Protein AF-A0A8T3RBH6-F1 (afdb_monomer_lite)

pLDDT: mean 90.86, std 7.15, range [53.31, 97.44]

Foldseek 3Di:
DPDDDDDPDPDDDPPDDDDDADVVDWPVNVCVVVVQDWAKKFFQFDDLLSVLQQQLVLVSDPVSGGDSGSAIFTADSQQKTWFQDLDDPDPVCCVQQLSIDIDGCVVVRDCNGTVDIDGDDDDPCSVVVNVVVSCVRVCVVVPNLVVLSVLSVCSSVVPDPRDRVVVVVRDRSRGD

Sequence (176 aa):
MIPNRESDATRSNEALKSVAPQDGEGNLAWWQRQGGPAGVLLLGGTSVVDFRLRVAQSGLRNDLTPSYWSSCGLLGTDGRLLTVPLQPADISDVPRTNAVRTLSLAELDDPVRWPNIAILHFTTDDDSVIREAGRLADRRTVIDLPELLLAWLAYAWAAADADNPLLHSKGIPSAA

Structure (mmCIF, N/CA/C/O backbone):
data_AF-A0A8T3RBH6-F1
#
_entry.id   AF-A0A8T3RBH6-F1
#
loop_
_atom_site.group_PDB
_atom_site.id
_atom_site.type_symbol
_atom_site.label_atom_id
_atom_site.label_alt_id
_atom_site.label_comp_id
_atom_site.label_asym_id
_atom_site.label_entity_id
_atom_site.label_seq_id
_atom_site.pdbx_PDB_ins_code
_atom_site.Cartn_x
_atom_site.Cartn_y
_atom_site.Cartn_z
_atom_site.occupancy
_atom_site.B_iso_or_equiv
_atom_site.auth_seq_id
_atom_site.auth_comp_id
_atom_site.auth_asym_id
_atom_site.auth_atom_id
_atom_site.pdbx_PDB_model_num
ATOM 1 N N . MET A 1 1 ? 7.037 18.588 -10.809 1.00 53.31 1 MET A N 1
ATOM 2 C CA . MET A 1 1 ? 7.302 18.866 -9.381 1.00 53.31 1 MET A CA 1
ATOM 3 C C . MET A 1 1 ? 5.984 18.704 -8.648 1.00 53.31 1 MET A C 1
ATOM 5 O O . MET A 1 1 ? 5.049 19.431 -8.963 1.00 53.31 1 MET A O 1
ATOM 9 N N . ILE A 1 2 ? 5.875 17.705 -7.772 1.00 59.62 2 ILE A N 1
ATOM 10 C CA . ILE A 1 2 ? 4.669 17.490 -6.962 1.00 59.62 2 ILE A CA 1
ATOM 11 C C . ILE A 1 2 ? 4.612 18.633 -5.931 1.00 59.62 2 ILE A C 1
ATOM 13 O O . ILE A 1 2 ? 5.590 18.810 -5.205 1.00 59.62 2 ILE A O 1
ATOM 17 N N . PRO A 1 3 ? 3.546 19.454 -5.887 1.00 65.50 3 PRO A N 1
ATOM 18 C CA . PRO A 1 3 ? 3.455 20.547 -4.927 1.00 65.50 3 PRO A CA 1
ATOM 19 C C . PRO A 1 3 ? 3.344 19.981 -3.508 1.00 65.50 3 PRO A C 1
ATOM 21 O O . PRO A 1 3 ? 2.405 19.242 -3.213 1.00 65.50 3 PRO A O 1
ATOM 24 N N . ASN A 1 4 ? 4.286 20.336 -2.631 1.00 63.56 4 ASN A N 1
ATOM 25 C CA . ASN A 1 4 ? 4.209 19.969 -1.222 1.00 63.56 4 ASN A CA 1
ATOM 26 C C . ASN A 1 4 ? 3.200 20.896 -0.525 1.00 63.56 4 ASN A C 1
ATOM 28 O O . ASN A 1 4 ? 3.350 22.119 -0.557 1.00 63.56 4 ASN A O 1
ATOM 32 N N . ARG A 1 5 ? 2.134 20.322 0.038 1.00 69.00 5 ARG A N 1
ATOM 33 C CA . ARG A 1 5 ? 1.101 21.048 0.786 1.00 69.00 5 ARG A CA 1
ATOM 34 C C . ARG A 1 5 ? 1.170 20.596 2.232 1.00 69.00 5 ARG A C 1
ATOM 36 O O . ARG A 1 5 ? 0.942 19.423 2.516 1.00 69.00 5 ARG A O 1
ATOM 43 N N . GLU A 1 6 ? 1.463 21.527 3.126 1.00 69.12 6 GLU A N 1
ATOM 44 C CA . GLU A 1 6 ? 1.421 21.271 4.560 1.00 69.12 6 GLU A CA 1
ATOM 45 C C . GLU A 1 6 ? 0.058 21.658 5.126 1.00 69.12 6 GLU A C 1
ATOM 47 O O . GLU A 1 6 ? -0.645 22.518 4.595 1.00 69.12 6 GLU A O 1
ATOM 52 N N . SER A 1 7 ? -0.336 20.960 6.185 1.00 74.38 7 SER A N 1
ATOM 53 C CA . SER A 1 7 ? -1.527 21.307 6.942 1.00 74.38 7 SER A CA 1
ATOM 54 C C . SER A 1 7 ? -1.161 22.372 7.968 1.00 74.38 7 SER A C 1
ATOM 56 O O . SER A 1 7 ? -0.282 22.137 8.792 1.00 74.38 7 SER A O 1
ATOM 58 N N . ASP A 1 8 ? -1.894 23.484 7.991 1.00 81.56 8 ASP A N 1
ATOM 59 C CA . ASP A 1 8 ? -1.784 24.504 9.047 1.00 81.56 8 ASP A CA 1
ATOM 60 C C . ASP A 1 8 ? -2.435 24.051 10.375 1.00 81.56 8 ASP A C 1
ATOM 62 O O . ASP A 1 8 ? -2.602 24.834 11.314 1.00 81.56 8 ASP A O 1
ATOM 66 N N . ALA A 1 9 ? -2.868 22.787 10.466 1.00 81.81 9 ALA A N 1
ATOM 67 C CA . ALA A 1 9 ? -3.510 22.250 11.654 1.00 81.81 9 ALA A CA 1
ATOM 68 C C . ALA A 1 9 ? -2.518 22.153 12.822 1.00 81.81 9 ALA A C 1
ATOM 70 O O . ALA A 1 9 ? -1.560 21.387 12.802 1.00 81.81 9 ALA A O 1
ATOM 71 N N . THR A 1 10 ? -2.812 22.884 13.894 1.00 82.56 10 THR A N 1
ATOM 72 C CA . THR A 1 10 ? -2.022 22.904 15.136 1.00 82.56 10 THR A CA 1
ATOM 73 C C . THR A 1 10 ? -2.535 21.935 16.204 1.00 82.56 10 THR A C 1
ATOM 75 O O . THR A 1 10 ? -1.967 21.849 17.291 1.00 82.56 10 THR A O 1
ATOM 78 N N . ARG A 1 11 ? -3.625 21.211 15.923 1.00 84.38 11 ARG A N 1
ATOM 79 C CA . ARG A 1 11 ? -4.266 20.254 16.838 1.00 84.38 11 ARG A CA 1
ATOM 80 C C . ARG A 1 11 ? -4.453 18.906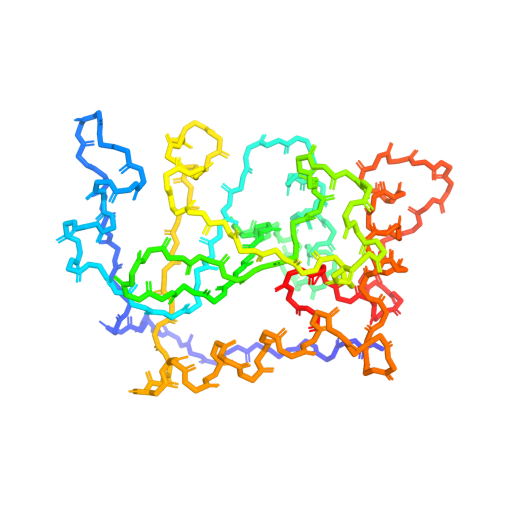 16.155 1.00 84.38 11 ARG A C 1
ATOM 82 O O . ARG A 1 11 ? -4.606 18.843 14.936 1.00 84.38 11 ARG A O 1
ATOM 89 N N . SER A 1 12 ? -4.468 17.839 16.950 1.00 83.50 12 SER A N 1
ATOM 90 C CA . SER A 1 12 ? -4.772 16.496 16.463 1.00 83.50 12 SER A CA 1
ATOM 91 C C . SER A 1 12 ? -6.209 16.409 15.945 1.00 83.50 12 SER A C 1
ATOM 93 O O . SER A 1 12 ? -7.112 17.091 16.430 1.00 83.50 12 SER A O 1
ATOM 95 N N . ASN A 1 13 ? -6.423 15.547 14.952 1.00 86.62 13 ASN A N 1
ATOM 96 C CA . ASN A 1 13 ? -7.759 15.236 14.466 1.00 86.62 13 ASN A CA 1
ATOM 97 C C . ASN A 1 13 ? -8.444 14.277 15.453 1.00 86.62 13 ASN A C 1
ATOM 99 O O . ASN A 1 13 ? -7.999 13.142 15.599 1.00 86.62 13 ASN A O 1
ATOM 103 N N . GLU A 1 14 ? -9.526 14.713 16.100 1.00 89.38 14 GLU A N 1
ATOM 104 C CA . GLU A 1 14 ? -10.295 13.898 17.058 1.00 89.38 14 GLU A CA 1
ATOM 105 C C . GLU A 1 14 ? -10.929 12.648 16.420 1.00 89.38 14 GLU A C 1
ATOM 107 O O . GLU A 1 14 ? -11.230 11.679 17.116 1.00 89.38 14 GLU A O 1
ATOM 112 N N . ALA A 1 15 ? -11.097 12.633 15.093 1.00 88.25 15 ALA A N 1
ATOM 113 C CA . ALA A 1 15 ? -11.560 11.456 14.364 1.00 88.25 15 ALA A CA 1
ATOM 114 C C . ALA A 1 15 ? -10.478 10.365 14.234 1.00 88.25 15 ALA A C 1
ATOM 116 O O . ALA A 1 15 ? -10.812 9.210 13.964 1.00 88.25 15 ALA A O 1
ATOM 117 N N . LEU A 1 16 ? -9.195 10.702 14.428 1.00 90.00 16 LEU A N 1
ATOM 118 C CA . LEU A 1 16 ? -8.104 9.734 14.380 1.00 90.00 16 LEU A CA 1
ATOM 119 C C . LEU A 1 16 ? -8.048 8.949 15.694 1.00 90.00 16 LEU A C 1
ATOM 121 O O . LEU A 1 16 ? -7.791 9.504 16.761 1.00 90.00 16 LEU A O 1
ATOM 125 N N . LYS A 1 17 ? -8.242 7.635 15.603 1.00 92.38 17 LYS A N 1
ATOM 126 C CA . LYS A 1 17 ? -8.195 6.724 16.749 1.00 92.38 17 LYS A CA 1
ATOM 127 C C . LYS A 1 17 ? -6.964 5.835 16.643 1.00 92.38 17 LYS A C 1
ATOM 129 O O . LYS A 1 17 ? -6.823 5.096 15.674 1.00 92.38 17 LYS A O 1
ATOM 134 N N . SER A 1 18 ? -6.092 5.900 17.646 1.00 92.44 18 SER A N 1
ATOM 135 C CA . SER A 1 18 ? -4.973 4.965 17.783 1.00 92.44 18 SER A CA 1
ATOM 136 C C . SER A 1 18 ? -5.420 3.764 18.607 1.00 92.44 18 SER A C 1
ATOM 138 O O . SER A 1 18 ? -5.935 3.931 19.714 1.00 92.44 18 SER A O 1
ATOM 140 N N . VAL A 1 19 ? -5.251 2.562 18.060 1.00 93.88 19 VAL A N 1
ATOM 141 C CA . VAL A 1 19 ? -5.666 1.311 18.700 1.00 93.88 19 VAL A CA 1
ATOM 142 C C . VAL A 1 19 ? -4.487 0.353 18.696 1.00 93.88 19 VAL A C 1
ATOM 144 O O . VAL A 1 19 ? -4.081 -0.127 17.640 1.00 93.88 19 VAL A O 1
ATOM 147 N N . ALA A 1 20 ? -3.953 0.067 19.882 1.00 92.94 20 ALA A N 1
ATOM 148 C CA . ALA A 1 20 ? -2.885 -0.911 20.035 1.00 92.94 20 ALA A CA 1
ATOM 149 C C . ALA A 1 20 ? -3.382 -2.339 19.715 1.00 92.94 20 ALA A C 1
ATOM 151 O O . ALA A 1 20 ? -4.564 -2.646 19.954 1.00 92.94 20 ALA A O 1
ATOM 152 N N . PRO A 1 21 ? -2.502 -3.209 19.188 1.00 92.25 21 PRO A N 1
ATOM 153 C CA . PRO A 1 21 ? -2.793 -4.630 19.078 1.00 92.25 21 PRO A CA 1
ATOM 154 C C . PRO A 1 21 ? -2.876 -5.277 20.467 1.00 92.25 21 PR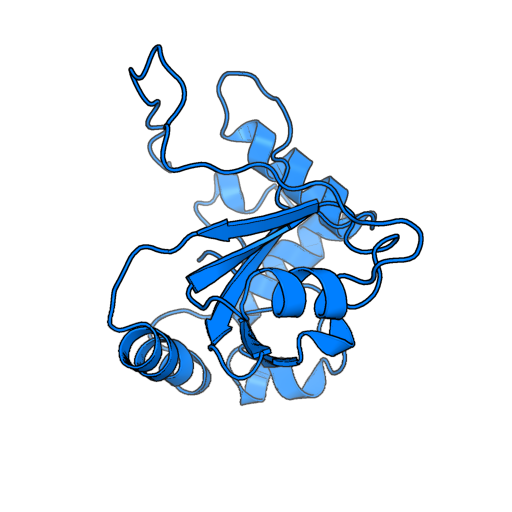O A C 1
ATOM 156 O O . PRO A 1 21 ? -2.267 -4.799 21.427 1.00 92.25 21 PRO A O 1
ATOM 159 N N . GLN A 1 22 ? -3.640 -6.360 20.574 1.00 94.75 22 GLN A N 1
ATOM 160 C CA . GLN A 1 22 ? -3.607 -7.260 21.729 1.00 94.75 22 GLN A CA 1
ATOM 161 C C . GLN A 1 22 ? -2.420 -8.232 21.624 1.00 94.75 22 GLN A C 1
ATOM 163 O O . GLN A 1 22 ? -1.834 -8.410 20.554 1.00 94.75 22 GLN A O 1
ATOM 168 N N . ASP A 1 23 ? -2.067 -8.882 22.733 1.00 93.25 23 ASP A N 1
ATOM 169 C CA . ASP A 1 23 ? -0.969 -9.851 22.759 1.00 93.25 23 ASP A CA 1
ATOM 170 C C . ASP A 1 23 ? -1.233 -11.012 21.788 1.00 93.25 23 ASP A C 1
ATOM 172 O O . ASP A 1 23 ? -2.231 -11.725 21.898 1.00 93.25 23 ASP A O 1
ATOM 176 N N . GLY A 1 24 ? -0.324 -11.198 20.826 1.00 92.31 24 GLY A N 1
ATOM 177 C CA . GLY A 1 24 ? -0.442 -12.227 19.788 1.00 92.31 24 GLY A CA 1
ATOM 178 C C . GLY A 1 24 ? -1.506 -11.944 18.721 1.00 92.31 24 GLY A C 1
ATOM 179 O O . GLY A 1 24 ? -1.817 -12.835 17.934 1.00 92.31 24 GLY A O 1
ATOM 180 N N . GLU A 1 25 ? -2.072 -10.736 18.682 1.00 95.44 25 GLU A N 1
ATOM 181 C CA . GLU A 1 25 ? -3.082 -10.357 17.695 1.00 95.44 25 GLU A CA 1
ATOM 182 C C . GLU A 1 25 ? -2.458 -10.153 16.308 1.00 95.44 25 GLU A C 1
ATOM 184 O O . GLU A 1 25 ? -1.554 -9.336 16.124 1.00 95.44 25 GLU A O 1
ATOM 189 N N . GLY A 1 26 ? -2.966 -10.897 15.325 1.00 96.00 26 GLY A N 1
ATOM 190 C CA . GLY A 1 26 ? -2.666 -10.693 13.910 1.00 96.00 26 GLY A CA 1
ATOM 191 C C . GLY A 1 26 ? -3.383 -9.470 13.323 1.00 96.00 26 GLY A C 1
ATOM 192 O O . GLY A 1 26 ? -4.370 -8.979 13.878 1.00 96.00 26 GLY A O 1
ATOM 193 N N . ASN A 1 27 ? -2.935 -8.998 12.160 1.00 95.88 27 ASN A N 1
ATOM 194 C CA . ASN A 1 27 ? -3.547 -7.866 11.458 1.00 95.88 27 ASN A CA 1
ATOM 195 C C . ASN A 1 27 ? -5.002 -8.145 11.049 1.00 95.88 27 ASN A C 1
ATOM 197 O O . ASN A 1 27 ? -5.843 -7.243 11.109 1.00 95.88 27 ASN A O 1
ATOM 201 N N . LEU A 1 28 ? -5.323 -9.388 10.672 1.00 96.31 28 LEU A N 1
ATOM 202 C CA . LEU A 1 28 ? -6.691 -9.778 10.325 1.00 96.31 28 LEU A CA 1
ATOM 203 C C . LEU A 1 28 ? -7.609 -9.728 11.554 1.00 96.31 28 LEU A C 1
ATOM 205 O O . LEU A 1 28 ? -8.699 -9.158 11.489 1.00 96.31 28 LEU A O 1
ATOM 209 N N . ALA A 1 29 ? -7.155 -10.288 12.678 1.00 96.31 29 ALA A N 1
ATOM 210 C CA . ALA A 1 29 ? -7.903 -10.285 13.934 1.00 96.3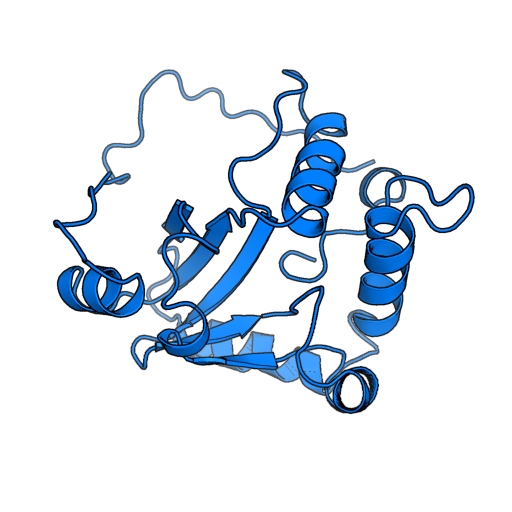1 29 ALA A CA 1
ATOM 211 C C . ALA A 1 29 ? -8.111 -8.856 14.461 1.00 96.31 29 ALA A C 1
ATOM 213 O O . ALA A 1 29 ? -9.228 -8.491 14.839 1.00 96.31 29 ALA A O 1
ATOM 214 N N . TRP A 1 30 ? -7.071 -8.018 14.387 1.00 95.88 30 TRP A N 1
ATOM 215 C CA . TRP A 1 30 ? -7.150 -6.602 14.740 1.00 95.88 30 TRP A CA 1
ATOM 216 C C . TRP A 1 30 ? -8.220 -5.867 13.925 1.00 95.88 30 TRP A C 1
ATOM 218 O O . TRP A 1 30 ? -9.050 -5.154 14.499 1.00 95.88 30 TRP A O 1
ATOM 228 N N . TRP A 1 31 ? -8.251 -6.078 12.604 1.00 95.62 31 TRP A N 1
ATOM 229 C CA . TRP A 1 31 ? -9.231 -5.463 11.704 1.00 95.62 31 TRP A CA 1
ATOM 230 C C . TRP A 1 31 ? -10.662 -5.931 11.999 1.00 95.62 31 TRP A C 1
ATOM 232 O O . TRP A 1 31 ? -11.571 -5.104 12.114 1.00 95.62 31 TRP A O 1
ATOM 242 N N . GLN A 1 32 ? -10.862 -7.237 12.201 1.00 95.88 32 GLN A N 1
ATOM 243 C CA . GLN A 1 32 ? -12.164 -7.800 12.576 1.00 95.88 32 GLN A CA 1
ATOM 244 C C . GLN A 1 32 ? -12.671 -7.211 13.896 1.00 95.88 32 GLN A C 1
ATOM 246 O O . GLN A 1 32 ? -13.845 -6.853 14.004 1.00 95.88 32 GLN A O 1
ATOM 251 N N . ARG A 1 33 ? -11.786 -7.027 14.884 1.00 95.69 33 ARG A N 1
ATOM 252 C CA . ARG A 1 33 ? -12.123 -6.394 16.167 1.00 95.69 33 ARG A CA 1
ATOM 253 C C . ARG A 1 33 ? -12.544 -4.931 16.017 1.00 95.69 33 ARG A C 1
ATOM 255 O O . ARG A 1 33 ? -13.366 -4.464 16.802 1.00 95.69 33 ARG A O 1
ATOM 262 N N . GLN A 1 34 ? -12.042 -4.222 15.003 1.00 94.12 34 GLN A N 1
ATOM 263 C CA . GLN A 1 34 ? -12.506 -2.867 14.677 1.00 94.12 34 GLN A CA 1
ATOM 264 C C . GLN A 1 34 ? -13.856 -2.853 13.932 1.00 94.12 34 GLN A C 1
ATOM 266 O O . GLN A 1 34 ? -14.312 -1.787 13.522 1.00 94.12 34 GLN A O 1
ATOM 271 N N . GLY A 1 35 ? -14.503 -4.009 13.754 1.00 94.25 35 GLY A N 1
ATOM 272 C CA . GLY A 1 35 ? -15.772 -4.141 13.037 1.00 94.25 35 GLY A CA 1
ATOM 273 C C . GLY A 1 35 ? -15.616 -4.312 11.527 1.00 94.25 35 GLY A C 1
ATOM 274 O O . GLY A 1 35 ? -16.587 -4.123 10.803 1.00 94.25 35 GLY A O 1
ATOM 275 N N . GLY A 1 36 ? -14.414 -4.646 11.052 1.00 93.94 36 GLY A N 1
ATOM 276 C CA . GLY A 1 36 ? -14.138 -4.871 9.637 1.00 93.94 36 GLY A CA 1
ATOM 277 C C . GLY A 1 36 ? -14.340 -3.642 8.736 1.00 93.94 36 GLY A C 1
ATOM 278 O O . GLY A 1 36 ? -15.047 -3.745 7.732 1.00 93.94 36 GLY A O 1
ATOM 279 N N . PRO A 1 37 ? -13.782 -2.462 9.077 1.00 93.44 37 PRO A N 1
ATOM 280 C CA . PRO A 1 37 ? -14.034 -1.241 8.317 1.00 93.44 37 PRO A CA 1
ATOM 281 C C . PRO A 1 37 ? -13.447 -1.303 6.900 1.00 93.44 37 PRO A C 1
ATOM 283 O O . PRO A 1 37 ? -12.348 -1.827 6.695 1.00 93.44 37 PRO A O 1
ATOM 286 N N . ALA A 1 38 ? -14.165 -0.701 5.950 1.00 95.19 38 ALA A N 1
ATOM 287 C CA . ALA A 1 38 ? -13.674 -0.396 4.611 1.00 95.19 38 ALA A CA 1
ATOM 288 C C . ALA A 1 38 ? -12.938 0.957 4.571 1.00 95.19 38 ALA A C 1
ATOM 290 O O . ALA A 1 38 ? -13.007 1.753 5.514 1.00 95.19 38 ALA A O 1
ATOM 291 N N . GLY A 1 39 ? -12.210 1.201 3.482 1.00 95.75 39 GLY A N 1
ATOM 292 C CA . GLY A 1 39 ? -11.563 2.484 3.202 1.00 95.75 39 GLY A CA 1
ATOM 293 C C . GLY A 1 39 ? -10.178 2.335 2.578 1.00 95.75 39 GLY A C 1
ATOM 294 O O . GLY A 1 39 ? -9.843 1.308 1.990 1.00 95.75 39 GLY A O 1
ATOM 295 N N . VAL A 1 40 ? -9.338 3.364 2.712 1.00 96.62 40 VAL A N 1
ATOM 296 C CA . VAL A 1 40 ? -7.931 3.289 2.291 1.00 96.62 40 VAL A CA 1
ATOM 297 C C . VAL A 1 40 ? -7.118 2.623 3.390 1.00 96.62 40 VAL A C 1
ATOM 299 O O . VAL A 1 40 ? -6.903 3.208 4.452 1.00 96.62 40 VAL A O 1
ATOM 302 N N . LEU A 1 41 ? -6.631 1.419 3.121 1.00 97.06 41 LEU A N 1
ATOM 303 C CA . LEU A 1 41 ? -5.661 0.744 3.969 1.00 97.06 41 LEU A CA 1
ATOM 304 C C . LEU A 1 41 ? -4.268 1.319 3.703 1.00 97.06 41 LEU A C 1
ATOM 306 O O . LEU A 1 41 ? -3.842 1.398 2.553 1.00 97.06 41 LEU A O 1
ATOM 310 N N . LEU A 1 42 ? -3.547 1.675 4.760 1.00 97.44 42 LEU A N 1
ATOM 311 C CA . LEU A 1 42 ? -2.141 2.069 4.744 1.00 97.44 42 LEU A CA 1
ATOM 312 C C . LEU A 1 42 ? -1.319 1.015 5.484 1.00 97.44 42 LEU A C 1
ATOM 314 O O . LEU A 1 42 ? -1.693 0.583 6.575 1.00 97.44 42 LEU A O 1
ATOM 318 N N . LEU A 1 43 ? -0.186 0.632 4.902 1.00 97.00 43 LEU A N 1
ATOM 319 C CA . LEU A 1 43 ? 0.707 -0.394 5.431 1.00 97.00 43 LEU A CA 1
ATOM 320 C C . LEU A 1 43 ? 2.135 0.144 5.519 1.00 97.00 43 LEU A C 1
ATOM 322 O O . LEU A 1 43 ? 2.655 0.732 4.567 1.00 97.00 43 LEU A O 1
ATOM 326 N N . GLY A 1 44 ? 2.785 -0.079 6.658 1.00 97.00 44 GLY A N 1
ATOM 327 C CA . GLY A 1 44 ? 4.207 0.189 6.859 1.00 97.00 44 GLY A CA 1
ATOM 328 C C . GLY A 1 44 ? 4.984 -1.109 7.017 1.00 97.00 44 GLY A C 1
ATOM 329 O O . GLY A 1 44 ? 4.974 -1.699 8.093 1.00 97.00 44 GLY A O 1
ATOM 330 N N . GLY A 1 45 ? 5.657 -1.552 5.954 1.00 95.81 45 GLY A N 1
ATOM 331 C CA . GLY A 1 45 ? 6.362 -2.837 5.947 1.00 95.81 45 GLY A CA 1
ATOM 332 C C . GLY A 1 45 ? 7.798 -2.796 6.477 1.00 95.81 45 GLY A C 1
ATOM 333 O O . GLY A 1 45 ? 8.452 -1.754 6.493 1.00 95.81 45 GLY A O 1
ATOM 334 N N . THR A 1 46 ? 8.342 -3.939 6.878 1.00 96.12 46 THR A N 1
ATOM 335 C CA . THR A 1 46 ? 9.709 -4.041 7.434 1.00 96.12 46 THR A CA 1
ATOM 336 C C . THR A 1 46 ? 10.794 -4.470 6.444 1.00 96.12 46 THR A C 1
ATOM 338 O O . THR A 1 46 ? 11.966 -4.503 6.814 1.00 96.12 46 THR A O 1
ATOM 341 N N . SER A 1 47 ? 10.465 -4.774 5.183 1.00 94.31 47 SER A N 1
ATOM 342 C CA . SER A 1 47 ? 11.477 -5.180 4.201 1.00 94.31 47 SER A CA 1
ATOM 343 C C . SER A 1 47 ? 12.381 -4.021 3.785 1.00 94.31 47 SER A C 1
ATOM 345 O O . SER A 1 47 ? 12.054 -2.841 3.928 1.00 94.31 47 SER A O 1
ATOM 347 N N . VAL A 1 48 ? 13.515 -4.372 3.178 1.00 93.12 48 VAL A N 1
ATOM 348 C CA . VAL A 1 48 ? 14.435 -3.405 2.561 1.00 93.12 48 VAL A CA 1
ATOM 349 C C . VAL A 1 48 ? 13.730 -2.564 1.493 1.00 93.12 48 VAL A C 1
ATOM 351 O O . VAL A 1 48 ? 13.989 -1.367 1.389 1.00 93.12 48 VAL A O 1
ATOM 354 N N . VAL A 1 49 ? 12.820 -3.167 0.722 1.00 94.00 49 VAL A N 1
ATOM 355 C CA . VAL A 1 49 ? 12.049 -2.470 -0.315 1.00 94.00 49 VAL A CA 1
ATOM 356 C C . VAL A 1 49 ? 11.114 -1.435 0.314 1.00 94.00 49 VAL A C 1
ATOM 358 O O . VAL A 1 49 ? 11.113 -0.281 -0.110 1.00 94.00 49 VAL A O 1
ATOM 361 N N . ASP A 1 50 ? 10.391 -1.806 1.374 1.00 95.12 50 ASP A N 1
ATOM 362 C CA . ASP A 1 50 ? 9.517 -0.882 2.104 1.00 95.12 50 ASP A CA 1
ATOM 363 C C . ASP A 1 50 ? 10.292 0.268 2.750 1.00 95.12 50 ASP A C 1
ATOM 365 O O . ASP A 1 50 ? 9.852 1.417 2.727 1.00 95.12 50 ASP A O 1
ATOM 369 N N . PHE A 1 51 ? 11.467 -0.027 3.307 1.00 93.56 51 PHE A N 1
ATOM 370 C CA . PHE A 1 51 ? 12.349 0.991 3.858 1.00 93.56 51 PHE A CA 1
ATOM 371 C C . PHE A 1 51 ? 12.819 1.977 2.778 1.00 93.56 51 PHE A C 1
ATOM 373 O O . PHE A 1 51 ? 12.693 3.187 2.963 1.00 93.56 51 PHE A O 1
ATOM 380 N N . ARG A 1 52 ? 13.298 1.481 1.627 1.00 93.88 52 ARG A N 1
ATOM 381 C CA . ARG A 1 52 ? 13.754 2.321 0.503 1.00 93.88 52 ARG A CA 1
ATOM 382 C C . ARG A 1 52 ? 12.635 3.198 -0.056 1.00 93.88 52 ARG A C 1
ATOM 384 O O . ARG A 1 52 ? 12.878 4.367 -0.332 1.00 93.88 52 ARG A O 1
ATOM 391 N N . LEU A 1 53 ? 11.409 2.682 -0.149 1.00 94.69 53 LEU A N 1
ATOM 392 C CA . LEU A 1 53 ? 10.220 3.472 -0.497 1.00 94.69 53 LEU A CA 1
ATOM 393 C C . LEU A 1 53 ? 10.015 4.660 0.454 1.00 94.69 53 LEU A C 1
ATOM 395 O O . LEU A 1 53 ? 9.798 5.783 0.004 1.00 94.69 53 LEU A O 1
ATOM 399 N N . ARG A 1 54 ? 10.123 4.441 1.769 1.00 94.38 54 ARG A N 1
ATOM 400 C CA . ARG A 1 54 ? 9.917 5.511 2.761 1.00 94.38 54 ARG A CA 1
ATOM 401 C C . ARG A 1 54 ? 11.051 6.528 2.779 1.00 94.38 54 ARG A C 1
ATOM 403 O O . ARG A 1 54 ? 10.792 7.708 3.000 1.00 94.38 54 ARG A O 1
ATOM 410 N N . VAL A 1 55 ? 12.279 6.100 2.481 1.00 92.75 55 VAL A N 1
ATOM 411 C CA . VAL A 1 55 ? 13.410 7.007 2.226 1.00 92.75 55 VAL A CA 1
ATOM 412 C C . VAL A 1 55 ? 13.169 7.831 0.959 1.00 92.75 55 VAL A C 1
ATOM 414 O O . VAL A 1 55 ? 13.347 9.042 0.978 1.00 92.75 55 VAL A O 1
ATOM 417 N N . ALA A 1 56 ? 12.688 7.220 -0.126 1.00 93.19 56 ALA A N 1
ATOM 418 C CA . ALA A 1 56 ? 12.354 7.947 -1.351 1.00 93.19 56 ALA A CA 1
ATOM 419 C C . ALA A 1 56 ? 11.308 9.044 -1.106 1.00 93.19 56 ALA A C 1
ATOM 421 O O . ALA A 1 56 ? 11.452 10.165 -1.598 1.00 93.19 56 ALA A O 1
ATOM 422 N N . GLN A 1 57 ? 10.273 8.733 -0.321 1.00 92.38 57 GLN A N 1
ATOM 423 C CA . GLN A 1 57 ? 9.236 9.688 0.075 1.00 92.38 57 GLN A CA 1
ATOM 424 C C . GLN A 1 57 ? 9.781 10.838 0.930 1.00 92.38 57 GLN A C 1
ATOM 426 O O . GLN A 1 57 ? 9.251 11.945 0.847 1.00 92.38 57 GLN A O 1
ATOM 431 N N . SER A 1 58 ? 10.828 10.612 1.730 1.00 91.81 58 SER A N 1
ATOM 432 C CA . SER A 1 58 ? 11.391 11.653 2.597 1.00 91.81 58 SER A CA 1
ATOM 433 C C . SER A 1 58 ? 11.993 12.812 1.804 1.00 91.81 58 SER A C 1
ATOM 435 O O . SER A 1 58 ? 11.913 13.955 2.242 1.00 91.81 58 SER A O 1
ATOM 437 N N . GLY A 1 59 ? 12.485 12.548 0.588 1.00 88.25 59 GLY A N 1
ATOM 438 C CA . GLY A 1 59 ? 12.978 13.579 -0.329 1.00 88.25 59 GLY A CA 1
ATOM 439 C C . GLY A 1 59 ? 11.907 14.562 -0.822 1.00 88.25 59 GLY A C 1
ATOM 440 O O . GLY A 1 59 ? 12.256 15.605 -1.367 1.00 88.25 59 GLY A O 1
ATOM 441 N N . LEU A 1 60 ? 10.617 14.257 -0.634 1.00 84.81 60 LEU A N 1
ATOM 442 C CA . LEU A 1 60 ? 9.510 15.177 -0.919 1.00 84.81 60 LEU A CA 1
ATOM 443 C C . LEU A 1 60 ? 9.015 15.937 0.320 1.00 84.81 60 LEU A C 1
ATOM 445 O O . LEU A 1 60 ? 8.141 16.793 0.191 1.00 84.81 60 LEU A O 1
ATOM 449 N N . ARG A 1 61 ? 9.525 15.617 1.513 1.00 84.62 61 ARG A N 1
ATOM 450 C CA . ARG A 1 61 ? 9.083 16.208 2.778 1.00 84.62 61 ARG A CA 1
ATOM 451 C C . ARG A 1 61 ? 10.072 17.267 3.247 1.00 84.62 61 ARG A C 1
ATOM 453 O O . ARG A 1 61 ? 11.279 17.092 3.129 1.00 84.62 61 ARG A O 1
ATOM 460 N N . ASN A 1 62 ? 9.563 18.336 3.853 1.00 82.31 62 ASN A N 1
ATOM 461 C CA . ASN A 1 62 ? 10.402 19.425 4.364 1.00 82.31 62 ASN A CA 1
ATOM 462 C C . ASN A 1 62 ? 11.210 19.017 5.606 1.00 82.31 62 ASN A C 1
ATOM 464 O O . ASN A 1 62 ? 12.283 19.560 5.853 1.00 82.31 62 ASN A O 1
ATOM 468 N N . ASP A 1 63 ? 10.711 18.047 6.373 1.00 86.12 63 ASP A N 1
ATOM 469 C CA . ASP A 1 63 ? 11.377 17.509 7.563 1.00 86.12 63 ASP A CA 1
ATOM 470 C C . ASP A 1 63 ? 12.378 16.383 7.246 1.00 86.12 63 ASP A C 1
ATOM 472 O O . ASP A 1 63 ? 13.064 15.907 8.149 1.00 86.12 63 ASP A O 1
ATOM 476 N N . LEU A 1 64 ? 12.450 15.948 5.979 1.00 83.75 64 LEU A N 1
ATOM 477 C CA . LEU A 1 64 ? 13.257 14.822 5.497 1.00 83.75 64 LEU A CA 1
ATOM 478 C C . LEU A 1 64 ? 13.028 13.506 6.260 1.00 83.75 64 LEU A C 1
ATOM 480 O O . LEU A 1 64 ? 13.831 12.573 6.140 1.00 83.75 64 LEU A O 1
ATOM 484 N N . THR A 1 65 ? 11.937 13.391 7.023 1.00 88.75 65 THR A N 1
ATOM 485 C CA . THR A 1 65 ? 11.636 12.167 7.764 1.00 88.75 65 THR A CA 1
ATOM 486 C C . THR A 1 65 ? 11.004 11.138 6.831 1.00 88.75 65 THR A C 1
ATOM 488 O O . THR A 1 65 ? 10.187 11.492 5.977 1.00 88.75 65 THR A O 1
ATOM 491 N N . PRO A 1 66 ? 11.367 9.849 6.930 1.00 89.44 66 PRO A N 1
ATOM 492 C CA . PRO A 1 66 ? 10.654 8.812 6.201 1.00 89.44 66 PRO A CA 1
ATOM 493 C C . PRO A 1 66 ? 9.173 8.788 6.589 1.00 89.44 66 PRO A C 1
ATOM 495 O O . PRO A 1 66 ? 8.821 8.989 7.751 1.00 89.44 66 PRO A O 1
ATOM 498 N N . SER A 1 67 ? 8.303 8.484 5.625 1.00 91.56 67 SER A N 1
ATOM 499 C CA . SER A 1 67 ? 6.904 8.146 5.919 1.00 91.56 67 SER A CA 1
ATOM 500 C C . SER A 1 67 ? 6.827 6.971 6.903 1.00 91.56 67 SER A C 1
ATOM 502 O O . SER A 1 67 ? 7.786 6.214 7.050 1.00 91.56 67 SER A O 1
ATOM 504 N N . TYR A 1 68 ? 5.662 6.760 7.516 1.00 92.50 68 TYR A N 1
ATOM 505 C CA . TYR A 1 68 ? 5.337 5.506 8.208 1.00 92.50 68 TYR A CA 1
ATOM 506 C C . TYR A 1 68 ? 4.764 4.440 7.261 1.00 92.50 68 TYR A C 1
ATOM 508 O O . TYR A 1 68 ? 4.749 3.259 7.604 1.00 92.50 68 TYR A O 1
ATOM 516 N N . TRP A 1 69 ? 4.340 4.841 6.058 1.00 95.75 69 TRP A N 1
ATOM 517 C CA . TRP A 1 69 ? 3.570 4.025 5.116 1.00 95.75 69 TRP A CA 1
ATOM 518 C C . TRP A 1 69 ? 4.349 3.796 3.822 1.00 95.75 69 TRP A C 1
ATOM 520 O O . TRP A 1 69 ? 4.768 4.755 3.173 1.00 95.75 69 TRP A O 1
ATOM 530 N N . SER A 1 70 ? 4.531 2.532 3.446 1.00 95.62 70 SER A N 1
ATOM 531 C CA . SER A 1 70 ? 5.223 2.105 2.222 1.00 95.62 70 SER A CA 1
ATOM 532 C C . SER A 1 70 ? 4.286 1.514 1.168 1.00 95.62 70 SER A C 1
ATOM 534 O O . SER A 1 70 ? 4.680 1.395 0.011 1.00 95.62 70 SER A O 1
ATOM 536 N N . SER A 1 71 ? 3.054 1.165 1.542 1.00 95.44 71 SER A N 1
ATOM 537 C CA . SER A 1 71 ? 2.032 0.676 0.620 1.00 95.44 71 SER A CA 1
ATOM 538 C C . SER A 1 71 ? 0.641 1.123 1.060 1.00 95.44 71 SER A C 1
ATOM 540 O O . SER A 1 71 ? 0.424 1.470 2.224 1.00 95.44 71 SER A O 1
ATOM 542 N N . CYS A 1 72 ? -0.306 1.099 0.130 1.00 97.00 72 CYS A N 1
ATOM 543 C CA . CYS A 1 72 ? -1.713 1.312 0.415 1.00 97.00 72 CYS A CA 1
ATOM 544 C C . CYS A 1 72 ? -2.619 0.523 -0.539 1.00 97.00 72 CYS A C 1
ATOM 546 O O . CYS A 1 72 ? -2.152 -0.171 -1.443 1.00 97.00 72 CYS A O 1
ATOM 548 N N . GLY A 1 73 ? -3.925 0.595 -0.322 1.00 96.69 73 GLY A N 1
ATOM 549 C CA . GLY A 1 73 ? -4.928 0.065 -1.239 1.00 96.69 73 GLY A CA 1
ATOM 550 C C . GLY A 1 73 ? -6.339 0.350 -0.748 1.00 96.69 73 GLY A C 1
ATOM 551 O O . GLY A 1 73 ? -6.526 0.897 0.338 1.00 96.69 73 GLY A O 1
ATOM 552 N N . LEU A 1 74 ? -7.331 -0.026 -1.547 1.00 97.00 74 LEU A N 1
ATOM 553 C CA . LEU A 1 74 ? -8.741 0.108 -1.195 1.00 97.00 74 LEU A CA 1
ATOM 554 C C . LEU A 1 74 ? -9.240 -1.205 -0.595 1.00 97.00 74 LEU A C 1
ATOM 556 O O . LEU A 1 74 ? -9.223 -2.238 -1.262 1.00 97.00 74 LEU A O 1
ATOM 560 N N . LEU A 1 75 ? -9.643 -1.162 0.668 1.00 96.44 75 LEU A N 1
ATOM 561 C CA . LEU A 1 75 ? -10.106 -2.301 1.445 1.00 96.44 75 LEU A CA 1
ATOM 562 C C . LEU A 1 75 ? -11.634 -2.311 1.502 1.00 96.44 75 LEU A C 1
ATOM 564 O O . LEU A 1 75 ? -12.238 -1.327 1.925 1.00 96.44 75 LEU A O 1
ATOM 568 N N . GLY A 1 76 ? -12.240 -3.426 1.101 1.00 94.69 76 GLY A N 1
ATOM 569 C CA . GLY A 1 76 ? -13.667 -3.689 1.273 1.00 94.69 76 GLY A CA 1
ATOM 570 C C . GLY A 1 76 ? -14.002 -4.255 2.654 1.00 94.69 76 GLY A C 1
ATOM 571 O O . GLY A 1 76 ? -13.143 -4.792 3.359 1.00 94.69 76 GLY A O 1
ATOM 572 N N . THR A 1 77 ? -15.282 -4.188 3.026 1.00 92.06 77 THR A N 1
ATOM 573 C CA . THR A 1 77 ? -15.801 -4.796 4.270 1.00 92.06 77 THR A CA 1
ATOM 574 C C . THR A 1 77 ? -15.710 -6.325 4.271 1.00 92.06 77 THR A C 1
ATOM 576 O O . THR A 1 77 ? -15.751 -6.957 5.323 1.00 92.06 77 THR A O 1
ATOM 579 N N . ASP A 1 78 ? -15.533 -6.931 3.097 1.00 92.19 78 ASP A N 1
ATOM 580 C CA . ASP A 1 78 ? -15.289 -8.360 2.900 1.00 92.19 78 ASP A CA 1
ATOM 581 C C . ASP A 1 78 ? -13.820 -8.770 3.130 1.00 92.19 78 ASP A C 1
ATOM 583 O O . ASP A 1 78 ? -13.466 -9.941 2.980 1.00 92.19 78 ASP A O 1
ATOM 587 N N . GLY A 1 79 ? -12.952 -7.817 3.491 1.00 93.56 79 GLY A N 1
ATOM 588 C CA . GLY A 1 79 ? -11.532 -8.051 3.742 1.00 93.56 79 GLY A CA 1
ATOM 589 C C . GLY A 1 79 ? -10.692 -8.204 2.471 1.00 93.56 79 GLY A C 1
ATOM 590 O O . GLY A 1 79 ? -9.548 -8.663 2.552 1.00 93.56 79 GLY A O 1
ATOM 591 N N . ARG A 1 80 ? -11.234 -7.849 1.298 1.00 95.31 80 ARG A N 1
ATOM 592 C CA . ARG A 1 80 ? -10.486 -7.809 0.036 1.00 95.31 80 ARG A CA 1
ATOM 593 C C . ARG A 1 80 ? -9.830 -6.445 -0.152 1.00 95.31 80 ARG A C 1
ATOM 595 O O . ARG A 1 80 ? -10.489 -5.411 -0.105 1.00 95.31 80 ARG A O 1
ATOM 602 N N . LEU A 1 81 ? -8.531 -6.452 -0.420 1.00 96.44 81 LEU A N 1
ATOM 603 C CA . LEU A 1 81 ? -7.717 -5.271 -0.675 1.00 96.44 81 LEU A CA 1
ATOM 604 C C . LEU A 1 81 ? -7.378 -5.168 -2.161 1.00 96.44 81 LEU A C 1
ATOM 606 O O . LEU A 1 81 ? -6.604 -5.972 -2.677 1.00 96.44 81 LEU A O 1
ATOM 610 N N . LEU A 1 82 ? -7.893 -4.147 -2.838 1.00 96.81 82 LEU A N 1
ATOM 611 C CA . LEU A 1 82 ? -7.456 -3.768 -4.177 1.00 96.81 82 LEU A CA 1
ATOM 612 C C . LEU A 1 82 ? -6.199 -2.892 -4.084 1.00 96.81 82 LEU A C 1
ATOM 614 O O . LEU A 1 82 ? -6.225 -1.820 -3.481 1.00 96.81 82 LEU A O 1
ATOM 618 N N . THR A 1 83 ? -5.090 -3.334 -4.671 1.00 96.81 83 THR A N 1
ATOM 619 C CA . THR A 1 83 ? -3.799 -2.632 -4.599 1.00 96.81 83 THR A CA 1
ATOM 620 C C . THR A 1 83 ? -2.911 -2.959 -5.803 1.00 96.81 83 THR A C 1
ATOM 622 O O . THR A 1 83 ? -3.245 -3.803 -6.634 1.00 96.81 83 THR A O 1
ATOM 625 N N . VAL A 1 84 ? -1.764 -2.293 -5.893 1.00 96.06 84 VAL A N 1
ATOM 626 C CA . VAL A 1 84 ? -0.689 -2.573 -6.848 1.00 96.06 84 VAL A CA 1
ATOM 627 C C . VAL A 1 84 ? 0.567 -2.896 -6.032 1.00 96.06 84 VAL A C 1
ATOM 629 O O . VAL A 1 84 ? 1.309 -1.987 -5.648 1.00 96.06 84 VAL A O 1
ATOM 632 N N . PRO A 1 85 ? 0.798 -4.173 -5.679 1.00 93.75 85 PRO A N 1
ATOM 633 C CA . PRO A 1 85 ? 1.923 -4.542 -4.834 1.00 93.75 85 PRO A CA 1
ATOM 634 C C . PRO A 1 85 ? 3.229 -4.389 -5.615 1.00 93.75 85 PRO A C 1
ATOM 636 O O . PRO A 1 85 ? 3.356 -4.894 -6.728 1.00 93.75 85 PRO A O 1
ATOM 639 N N . LEU A 1 86 ? 4.230 -3.741 -5.013 1.00 91.56 86 LEU A N 1
ATOM 640 C CA . LEU A 1 86 ? 5.542 -3.586 -5.652 1.00 91.56 86 LEU A CA 1
ATOM 641 C C . LEU A 1 86 ? 6.258 -4.936 -5.839 1.00 91.56 86 LEU A C 1
ATOM 643 O O . LEU A 1 86 ? 6.996 -5.121 -6.799 1.00 91.56 86 LEU A O 1
ATOM 647 N N . GLN A 1 87 ? 6.023 -5.883 -4.929 1.00 87.94 87 GLN A N 1
ATOM 648 C CA . GLN A 1 87 ? 6.554 -7.245 -4.988 1.00 87.94 87 GLN A CA 1
ATOM 649 C C . GLN A 1 87 ? 5.388 -8.238 -5.130 1.00 87.94 87 GLN A C 1
ATOM 651 O O . GLN A 1 87 ? 4.974 -8.828 -4.130 1.00 87.94 87 GLN A O 1
ATOM 656 N N . PRO A 1 88 ? 4.794 -8.383 -6.330 1.00 84.75 88 PRO A N 1
ATOM 657 C CA . PRO A 1 88 ? 3.704 -9.328 -6.541 1.00 84.75 88 PRO A CA 1
ATOM 658 C C . PRO A 1 88 ? 4.199 -10.768 -6.356 1.00 84.75 88 PRO A C 1
ATOM 660 O O . PRO A 1 88 ? 5.327 -11.088 -6.728 1.00 84.75 88 PRO A O 1
ATOM 663 N N . ALA A 1 89 ? 3.338 -11.640 -5.824 1.00 83.81 89 ALA A N 1
ATOM 664 C CA . ALA A 1 89 ? 3.651 -13.062 -5.662 1.00 83.81 89 ALA A CA 1
ATOM 665 C C . ALA A 1 89 ? 3.896 -13.762 -7.012 1.00 83.81 89 ALA A C 1
ATOM 667 O O . ALA A 1 89 ? 4.806 -14.578 -7.126 1.00 83.81 89 ALA A O 1
ATOM 668 N N . ASP A 1 90 ? 3.119 -13.395 -8.039 1.00 87.06 90 ASP A N 1
ATOM 669 C CA . ASP A 1 90 ? 3.301 -13.843 -9.420 1.00 87.06 90 ASP A CA 1
ATOM 670 C C . ASP A 1 90 ? 3.524 -12.642 -10.355 1.00 87.06 90 ASP A C 1
ATOM 672 O O . ASP A 1 90 ? 2.655 -11.782 -10.546 1.00 87.06 90 ASP A O 1
ATOM 676 N N . ILE A 1 91 ? 4.723 -12.586 -10.938 1.00 86.94 91 ILE A N 1
ATOM 677 C CA . ILE A 1 91 ? 5.145 -11.537 -11.874 1.00 86.94 91 ILE A CA 1
ATOM 678 C C . ILE A 1 91 ? 4.456 -11.705 -13.237 1.00 86.94 91 ILE A C 1
ATOM 680 O O . ILE A 1 91 ? 4.227 -10.715 -13.934 1.00 86.94 91 ILE A O 1
ATOM 684 N N . SER A 1 92 ? 4.083 -12.928 -13.623 1.00 88.38 92 SER A N 1
ATOM 685 C CA . SER A 1 92 ? 3.472 -13.209 -14.929 1.00 88.38 92 SER A CA 1
ATOM 686 C C . SER A 1 92 ? 2.099 -12.551 -15.098 1.00 88.38 92 SER A C 1
ATOM 688 O O . SER A 1 92 ? 1.700 -12.193 -16.209 1.00 88.38 92 SER A O 1
ATOM 690 N N . ASP A 1 93 ? 1.413 -12.287 -13.988 1.00 86.38 93 ASP A N 1
ATOM 691 C CA . ASP A 1 93 ? 0.122 -11.623 -13.997 1.00 86.38 93 ASP A CA 1
ATOM 692 C C . ASP A 1 93 ? 0.233 -10.092 -14.110 1.00 86.38 93 ASP A C 1
ATOM 694 O O . ASP A 1 93 ? -0.781 -9.414 -14.288 1.00 86.38 93 ASP A O 1
ATOM 698 N N . VAL A 1 94 ? 1.421 -9.495 -13.950 1.00 91.94 94 VAL A N 1
ATOM 699 C CA . VAL A 1 94 ? 1.616 -8.032 -14.024 1.00 91.94 94 VAL A CA 1
ATOM 700 C C . VAL A 1 94 ? 1.118 -7.452 -15.355 1.00 91.94 94 VAL A C 1
ATOM 702 O O . VAL A 1 94 ? 0.295 -6.535 -15.315 1.00 91.94 94 VAL A O 1
ATOM 705 N N . PRO A 1 95 ? 1.520 -7.967 -16.534 1.00 90.62 95 PRO A N 1
ATOM 706 C CA . PRO A 1 95 ? 0.998 -7.463 -17.803 1.00 90.62 95 PRO A CA 1
ATOM 707 C C . PRO A 1 95 ? -0.494 -7.758 -17.997 1.00 90.62 95 PRO A C 1
ATOM 709 O O . PRO A 1 95 ? -1.171 -7.000 -18.687 1.00 90.62 95 PRO A O 1
ATOM 712 N N . ARG A 1 96 ? -1.013 -8.840 -17.401 1.00 91.00 96 ARG A N 1
ATOM 713 C CA . ARG A 1 96 ? -2.404 -9.279 -17.590 1.00 91.00 96 ARG A CA 1
ATOM 714 C C . ARG A 1 96 ? -3.419 -8.378 -16.901 1.00 91.00 96 ARG A C 1
ATOM 716 O O . ARG A 1 96 ? -4.526 -8.250 -17.402 1.00 91.00 96 ARG A O 1
ATOM 723 N N . THR A 1 97 ? -3.056 -7.800 -15.761 1.00 93.50 97 THR A N 1
ATOM 724 C CA . THR A 1 97 ? -3.980 -7.027 -14.916 1.00 93.50 97 THR A CA 1
ATOM 725 C C . THR A 1 97 ? -3.500 -5.603 -14.682 1.00 93.50 97 THR A C 1
ATOM 727 O O . THR A 1 97 ? -3.854 -5.000 -13.671 1.00 93.50 97 THR A O 1
ATOM 730 N N . ASN A 1 98 ? -2.626 -5.085 -15.552 1.00 94.94 98 ASN A N 1
ATOM 731 C CA . ASN A 1 98 ? -1.999 -3.777 -15.368 1.00 94.94 98 ASN A CA 1
ATOM 732 C C . ASN A 1 98 ? -1.423 -3.636 -13.941 1.00 94.94 98 ASN A C 1
ATOM 734 O O . ASN A 1 98 ? -1.668 -2.653 -13.261 1.00 94.94 98 ASN A O 1
ATOM 738 N N . ALA A 1 99 ? -0.752 -4.677 -13.436 1.00 95.12 99 ALA A N 1
ATOM 739 C CA . ALA A 1 99 ? -0.235 -4.806 -12.067 1.00 95.12 99 ALA A CA 1
ATOM 740 C C . ALA A 1 99 ? -1.260 -4.733 -10.907 1.00 95.12 99 ALA A C 1
ATOM 742 O O . ALA A 1 99 ? -0.883 -4.967 -9.757 1.00 95.12 99 ALA A O 1
ATOM 743 N N . VAL A 1 100 ? -2.543 -4.470 -11.172 1.00 95.50 100 VAL A N 1
ATOM 744 C CA . VAL A 1 100 ? -3.599 -4.435 -10.154 1.00 95.50 100 VAL A CA 1
ATOM 745 C C . VAL A 1 100 ? -3.846 -5.844 -9.620 1.00 95.50 100 VAL A C 1
ATOM 747 O O . VAL A 1 100 ? -3.938 -6.814 -10.380 1.00 95.50 100 VAL A O 1
ATOM 750 N N . ARG A 1 101 ? -3.960 -5.959 -8.298 1.00 94.56 101 ARG A N 1
ATOM 751 C CA . ARG A 1 101 ? -4.209 -7.202 -7.567 1.00 94.56 101 ARG A CA 1
ATOM 752 C C . ARG A 1 101 ? -5.313 -7.003 -6.548 1.00 94.56 101 ARG A C 1
ATOM 754 O O . ARG A 1 101 ? -5.484 -5.917 -5.999 1.00 94.56 101 ARG A O 1
ATOM 761 N N . THR A 1 102 ? -6.010 -8.093 -6.256 1.00 94.81 102 THR A N 1
ATOM 762 C CA . THR A 1 102 ? -6.843 -8.184 -5.064 1.00 94.81 102 THR A CA 1
ATOM 763 C C . THR A 1 102 ? -6.216 -9.178 -4.107 1.00 94.81 102 THR A C 1
ATOM 765 O O . THR A 1 102 ? -6.107 -10.352 -4.452 1.00 94.81 102 THR A O 1
ATOM 768 N N . LEU A 1 103 ? -5.811 -8.698 -2.937 1.00 94.69 103 LEU A N 1
ATOM 769 C CA . LEU A 1 103 ? -5.266 -9.510 -1.855 1.00 94.69 103 LEU A CA 1
ATOM 770 C C . LEU A 1 103 ? -6.355 -9.750 -0.808 1.00 94.69 103 LEU A C 1
ATOM 772 O O . LEU A 1 103 ? -7.241 -8.914 -0.623 1.00 94.69 103 LEU A O 1
ATOM 776 N N . SER A 1 104 ? -6.293 -10.867 -0.100 1.00 94.19 104 SER A N 1
ATOM 777 C CA . SER A 1 104 ? -7.012 -11.031 1.161 1.00 94.19 104 SER A CA 1
ATOM 778 C C . SER A 1 104 ? -6.233 -10.364 2.294 1.00 94.19 104 SER A C 1
ATOM 780 O O . SER A 1 104 ? -5.008 -10.446 2.332 1.00 94.19 104 SER A O 1
ATOM 782 N N . LEU A 1 105 ? -6.921 -9.782 3.281 1.00 92.69 105 LEU A N 1
ATOM 783 C CA . LEU A 1 105 ? -6.274 -9.368 4.532 1.00 92.69 105 LEU A CA 1
ATOM 784 C C . LEU A 1 105 ? -5.529 -10.512 5.237 1.00 92.69 105 LEU A C 1
ATOM 786 O O . LEU A 1 105 ? -4.569 -10.244 5.951 1.00 92.69 105 LEU A O 1
ATOM 790 N N . ALA A 1 106 ? -5.914 -11.771 5.009 1.00 92.56 106 ALA A N 1
ATOM 791 C CA . ALA A 1 106 ? -5.174 -12.923 5.519 1.00 92.56 106 ALA A CA 1
ATOM 792 C C . ALA A 1 106 ? -3.740 -13.002 4.958 1.00 92.56 106 ALA A C 1
ATOM 794 O O . ALA A 1 106 ? -2.832 -13.450 5.648 1.00 92.56 106 ALA A O 1
ATOM 795 N N . GLU A 1 107 ? -3.502 -12.516 3.736 1.00 93.31 107 GLU A N 1
ATOM 796 C CA . GLU A 1 107 ? -2.155 -12.434 3.145 1.00 93.31 107 GLU A CA 1
ATOM 797 C C . GLU A 1 107 ? -1.294 -11.342 3.798 1.00 93.31 107 GLU A C 1
ATOM 799 O O . GLU A 1 107 ? -0.079 -11.291 3.605 1.00 93.31 107 GLU A O 1
ATOM 804 N N . LEU A 1 108 ? -1.923 -10.456 4.571 1.00 93.31 108 LEU A N 1
ATOM 805 C CA . LEU A 1 108 ? -1.276 -9.393 5.329 1.00 93.31 108 LEU A CA 1
ATOM 806 C C . LEU A 1 108 ? -1.215 -9.710 6.827 1.00 93.31 108 LEU A C 1
ATOM 808 O O . LEU A 1 108 ? -0.791 -8.851 7.600 1.00 93.31 108 LEU A O 1
ATOM 812 N N . ASP A 1 109 ? -1.605 -10.918 7.245 1.00 95.81 109 ASP A N 1
ATOM 813 C CA . ASP A 1 109 ? -1.669 -11.343 8.647 1.00 95.81 109 ASP A CA 1
ATOM 814 C C . ASP A 1 109 ? -0.294 -11.734 9.214 1.00 95.81 109 ASP A C 1
ATOM 816 O O . ASP A 1 109 ? -0.062 -12.836 9.701 1.00 95.81 109 ASP A O 1
ATOM 820 N N . ASP A 1 110 ? 0.650 -10.802 9.114 1.00 95.06 110 ASP A N 1
ATOM 821 C CA . ASP A 1 110 ? 2.006 -10.919 9.636 1.00 95.06 110 ASP A CA 1
ATOM 822 C C . ASP A 1 110 ? 2.402 -9.581 10.287 1.00 95.06 110 ASP A C 1
ATOM 824 O O . ASP A 1 110 ? 2.867 -8.664 9.598 1.00 95.06 110 ASP A O 1
ATOM 828 N N . PRO A 1 111 ? 2.218 -9.440 11.614 1.00 94.81 111 PRO A N 1
ATOM 829 C CA . PRO A 1 111 ? 2.576 -8.226 12.350 1.00 94.81 111 PRO A CA 1
ATOM 830 C C . PRO A 1 111 ? 4.080 -7.917 12.349 1.00 94.81 111 PRO A C 1
ATOM 832 O O . PRO A 1 111 ? 4.475 -6.785 12.618 1.00 94.81 111 PRO A O 1
ATOM 835 N N . VAL A 1 112 ? 4.943 -8.894 12.043 1.00 95.56 112 VAL A N 1
ATOM 836 C CA . VAL A 1 112 ? 6.392 -8.668 11.914 1.00 95.56 112 VAL A CA 1
ATOM 837 C C . VAL A 1 112 ? 6.705 -8.052 10.553 1.00 95.56 112 VAL A C 1
ATOM 839 O O . VAL A 1 112 ? 7.519 -7.128 10.449 1.00 95.56 112 VAL A O 1
ATOM 842 N N . ARG A 1 113 ? 6.045 -8.527 9.493 1.00 95.06 113 ARG A N 1
ATOM 843 C CA . ARG A 1 113 ? 6.156 -7.956 8.145 1.00 95.06 113 ARG A CA 1
ATOM 844 C C . ARG A 1 113 ? 5.488 -6.587 8.045 1.00 95.06 113 ARG A C 1
ATOM 846 O O . ARG A 1 113 ? 6.052 -5.710 7.385 1.00 95.06 113 ARG A O 1
ATOM 853 N N . TRP A 1 114 ? 4.327 -6.425 8.681 1.00 95.75 114 TRP A N 1
ATOM 854 C CA . TRP A 1 114 ? 3.441 -5.258 8.622 1.00 95.75 114 TRP A CA 1
ATOM 855 C C . TRP A 1 114 ? 3.068 -4.767 10.034 1.00 95.75 114 TRP A C 1
ATOM 857 O O . TRP A 1 114 ? 1.917 -4.902 10.444 1.00 95.75 114 TRP A O 1
ATOM 867 N N . PRO A 1 115 ? 4.018 -4.189 10.788 1.00 95.00 115 PRO A N 1
ATOM 868 C CA . PRO A 1 115 ? 3.782 -3.724 12.159 1.00 95.00 115 PRO A CA 1
ATOM 869 C C . PRO A 1 115 ? 2.899 -2.475 12.240 1.00 95.00 115 PRO A C 1
ATOM 871 O O . PRO A 1 115 ? 2.320 -2.196 13.286 1.00 95.00 115 PRO A O 1
ATOM 874 N N . ASN A 1 116 ? 2.815 -1.706 11.150 1.00 95.00 116 ASN A N 1
ATOM 875 C CA . ASN A 1 116 ? 2.040 -0.474 11.093 1.00 95.00 116 ASN A CA 1
ATOM 876 C C . ASN A 1 116 ? 0.887 -0.646 10.104 1.00 95.00 116 ASN A C 1
ATOM 878 O O . ASN A 1 116 ? 1.119 -0.811 8.902 1.00 95.00 116 ASN A O 1
ATOM 882 N N . ILE A 1 117 ? -0.339 -0.523 10.606 1.00 95.69 117 ILE A N 1
ATOM 883 C CA . ILE A 1 117 ? -1.577 -0.552 9.828 1.00 95.69 117 ILE A CA 1
ATOM 884 C C . ILE A 1 117 ? -2.440 0.657 10.195 1.00 95.69 117 ILE A C 1
ATOM 886 O O . ILE A 1 117 ? -2.549 1.028 11.364 1.00 95.69 117 ILE A O 1
ATOM 890 N N . ALA A 1 118 ? -3.046 1.292 9.196 1.00 96.31 118 ALA A N 1
ATOM 891 C CA . ALA A 1 118 ? -4.062 2.319 9.403 1.00 96.31 118 ALA A CA 1
ATOM 892 C C . ALA A 1 118 ? -5.141 2.221 8.329 1.00 96.31 118 ALA A C 1
ATOM 894 O O . ALA A 1 118 ? -4.867 1.811 7.205 1.00 96.31 118 ALA A O 1
ATOM 895 N N . ILE A 1 119 ? -6.366 2.612 8.673 1.00 95.75 119 ILE A N 1
ATOM 896 C CA . ILE A 1 119 ? -7.494 2.638 7.741 1.00 95.75 119 ILE A CA 1
ATOM 897 C C . ILE A 1 119 ? -8.075 4.043 7.755 1.00 95.75 119 ILE A C 1
ATOM 899 O O . ILE A 1 119 ? -8.452 4.560 8.808 1.00 95.75 119 ILE A O 1
ATOM 903 N N . LEU A 1 120 ? -8.115 4.670 6.583 1.00 94.62 120 LEU A N 1
ATOM 904 C CA . LEU A 1 120 ? -8.718 5.978 6.380 1.00 94.62 120 LEU A CA 1
ATOM 905 C C . LEU A 1 120 ? -10.066 5.805 5.690 1.00 94.62 120 LEU A C 1
ATOM 907 O O . LEU A 1 120 ? -10.143 5.424 4.523 1.00 94.62 120 LEU A O 1
ATOM 911 N N . HIS A 1 121 ? -11.124 6.128 6.418 1.00 91.12 121 HIS A N 1
ATOM 912 C CA . HIS A 1 121 ? -12.481 6.149 5.897 1.00 91.12 121 HIS A CA 1
ATOM 913 C C . HIS A 1 121 ? -12.794 7.569 5.410 1.00 91.12 121 HIS A C 1
ATOM 915 O O . HIS A 1 121 ? -12.663 8.529 6.171 1.00 91.12 121 HIS A O 1
ATOM 921 N N . PHE A 1 122 ? -13.154 7.713 4.134 1.00 84.12 122 PHE A N 1
ATOM 922 C CA . PHE A 1 122 ? -13.356 9.025 3.503 1.00 84.12 122 PHE A CA 1
ATOM 923 C C . PHE A 1 122 ? -14.662 9.146 2.706 1.00 84.12 122 PHE A C 1
ATOM 925 O O . PHE A 1 122 ? -15.024 10.248 2.300 1.00 84.12 122 PHE A O 1
ATOM 932 N N . THR A 1 123 ? -15.368 8.041 2.469 1.00 88.62 123 THR A N 1
ATOM 933 C CA . THR A 1 123 ? -16.604 7.989 1.683 1.00 88.62 123 THR A CA 1
ATOM 934 C C . THR A 1 123 ? -17.565 6.995 2.309 1.00 88.62 123 THR A C 1
ATOM 936 O O . THR A 1 123 ? -17.123 6.054 2.938 1.00 88.62 123 THR A O 1
ATOM 939 N N . THR A 1 124 ? -18.869 7.172 2.117 1.00 88.12 124 THR A N 1
ATOM 940 C CA . THR A 1 124 ? -19.879 6.175 2.511 1.00 88.12 124 THR A CA 1
ATOM 941 C C . THR A 1 124 ? -20.179 5.158 1.405 1.00 88.12 124 THR A C 1
ATOM 943 O O . THR A 1 124 ? -21.041 4.304 1.586 1.00 88.12 124 THR A O 1
ATOM 946 N N . ASP A 1 125 ? -19.536 5.294 0.242 1.00 91.06 125 ASP A N 1
ATOM 947 C CA . ASP A 1 125 ? -19.734 4.461 -0.953 1.00 91.06 125 ASP A CA 1
ATOM 948 C C . ASP A 1 125 ? -18.404 3.822 -1.395 1.00 91.06 125 ASP A C 1
ATOM 950 O O . ASP A 1 125 ? -17.894 4.072 -2.491 1.00 91.06 125 ASP A O 1
ATOM 954 N N . ASP A 1 126 ? -17.788 3.048 -0.495 1.00 89.75 126 ASP A N 1
ATOM 955 C CA . ASP A 1 126 ? -16.508 2.376 -0.750 1.00 89.75 126 ASP A CA 1
ATOM 956 C C . ASP A 1 126 ? -16.602 1.392 -1.927 1.00 89.75 126 ASP A C 1
ATOM 958 O O . ASP A 1 126 ? -15.700 1.340 -2.765 1.00 89.75 126 ASP A O 1
ATOM 962 N N . ASP A 1 127 ? -17.715 0.662 -2.043 1.00 88.94 127 ASP A N 1
ATOM 963 C CA . ASP A 1 127 ? -17.925 -0.354 -3.081 1.00 88.94 127 ASP A CA 1
ATOM 964 C C . ASP A 1 127 ? -17.865 0.241 -4.490 1.00 88.94 127 ASP A C 1
ATOM 966 O O . ASP A 1 127 ? -17.253 -0.337 -5.395 1.00 88.94 127 ASP A O 1
ATOM 970 N N . SER A 1 128 ? -18.469 1.415 -4.700 1.00 91.69 128 SER A N 1
ATOM 971 C CA . SER A 1 128 ? -18.405 2.089 -5.995 1.00 91.69 128 SER A CA 1
ATOM 972 C C . SER A 1 128 ? -16.984 2.544 -6.318 1.00 91.69 128 SER A C 1
ATOM 974 O O . SER A 1 128 ? -16.527 2.343 -7.447 1.00 91.69 128 SER A O 1
ATOM 976 N N . VAL A 1 129 ? -16.250 3.075 -5.333 1.00 92.31 129 VAL A N 1
ATOM 977 C CA . VAL A 1 129 ? -14.850 3.484 -5.515 1.00 92.31 129 VAL A CA 1
ATOM 978 C C . VAL A 1 129 ? -13.966 2.280 -5.841 1.00 92.31 129 VAL A C 1
ATOM 980 O O . VAL A 1 129 ? -13.226 2.324 -6.824 1.00 92.31 129 VAL A O 1
ATOM 983 N N . ILE A 1 130 ? -14.074 1.187 -5.080 1.00 92.94 130 ILE A N 1
ATOM 984 C CA . ILE A 1 130 ? -13.326 -0.058 -5.309 1.00 92.94 130 ILE A CA 1
ATOM 985 C C . ILE A 1 130 ? -13.630 -0.613 -6.702 1.00 92.94 130 ILE A C 1
ATOM 987 O O . ILE A 1 130 ? -12.717 -0.975 -7.446 1.00 92.94 130 ILE A O 1
ATOM 991 N N . ARG A 1 131 ? -14.907 -0.643 -7.095 1.00 92.44 131 ARG A N 1
ATOM 992 C CA . ARG A 1 131 ? -15.345 -1.135 -8.406 1.00 92.44 131 ARG A CA 1
ATOM 993 C C . ARG A 1 131 ? -14.793 -0.293 -9.554 1.00 92.44 131 ARG A C 1
ATOM 995 O O . ARG A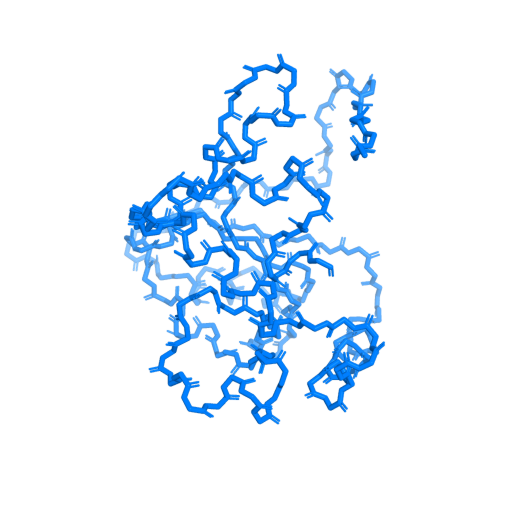 1 131 ? -14.365 -0.856 -10.560 1.00 92.44 131 ARG A O 1
ATOM 1002 N N . GLU A 1 132 ? -14.814 1.035 -9.441 1.00 93.06 132 GLU A N 1
ATOM 1003 C CA . GLU A 1 132 ? -14.256 1.921 -10.469 1.00 93.06 132 GLU A CA 1
ATOM 1004 C C . GLU A 1 132 ? -12.728 1.832 -10.530 1.00 93.06 132 GLU A C 1
ATOM 1006 O O . GLU A 1 132 ? -12.175 1.707 -11.623 1.00 93.06 132 GLU A O 1
ATOM 1011 N N . ALA A 1 133 ? -12.049 1.800 -9.382 1.00 92.25 133 ALA A N 1
ATOM 1012 C CA . ALA A 1 133 ? -10.604 1.597 -9.314 1.00 92.25 133 ALA A CA 1
ATOM 1013 C C . ALA A 1 133 ? -10.189 0.241 -9.908 1.00 92.25 133 ALA A C 1
ATOM 1015 O O . ALA A 1 133 ? -9.197 0.156 -10.629 1.00 92.25 133 ALA A O 1
ATOM 1016 N N . GLY A 1 134 ? -10.988 -0.810 -9.699 1.00 93.12 134 GLY A N 1
ATOM 1017 C CA . GLY A 1 134 ? -10.753 -2.140 -10.264 1.00 93.12 134 GLY A CA 1
ATOM 1018 C C . GLY A 1 134 ? -10.701 -2.154 -11.794 1.00 93.12 134 GLY A C 1
ATOM 1019 O O . GLY A 1 134 ? -9.982 -2.964 -12.373 1.00 93.12 134 GLY A O 1
ATOM 1020 N N . ARG A 1 135 ? -11.367 -1.204 -12.468 1.00 93.12 135 ARG A N 1
ATOM 1021 C CA . ARG A 1 135 ? -11.313 -1.068 -13.936 1.00 93.12 135 ARG A CA 1
ATOM 1022 C C . ARG A 1 135 ? -9.931 -0.669 -14.453 1.00 93.12 135 ARG A C 1
ATOM 1024 O O . ARG A 1 135 ? -9.683 -0.818 -15.648 1.00 93.12 135 ARG A O 1
ATOM 1031 N N . LEU A 1 136 ? -9.034 -0.167 -13.598 1.00 92.12 136 LEU A N 1
ATOM 1032 C CA . LEU A 1 136 ? -7.645 0.110 -13.976 1.00 92.12 136 LEU A CA 1
ATOM 1033 C C . LEU A 1 136 ? -6.890 -1.159 -14.378 1.00 92.12 136 LEU A C 1
ATOM 1035 O O . LEU A 1 136 ? -5.951 -1.059 -15.170 1.00 92.12 136 LEU A O 1
ATOM 1039 N N . ALA A 1 137 ? -7.331 -2.332 -13.908 1.00 92.56 137 ALA A N 1
ATOM 1040 C CA . ALA A 1 137 ? -6.735 -3.612 -14.270 1.00 92.56 137 ALA A CA 1
ATOM 1041 C C . ALA A 1 137 ? -6.755 -3.868 -15.788 1.00 92.56 137 ALA A C 1
ATOM 1043 O O . ALA A 1 137 ? -5.813 -4.437 -16.334 1.00 92.56 137 ALA A O 1
ATOM 1044 N N . ASP A 1 138 ? -7.787 -3.366 -16.473 1.00 92.12 138 ASP A N 1
ATOM 1045 C CA . ASP A 1 138 ? -7.991 -3.544 -17.914 1.00 92.12 138 ASP A CA 1
ATOM 1046 C C . ASP A 1 138 ? -7.638 -2.281 -18.729 1.00 92.12 138 ASP A C 1
ATOM 1048 O O . ASP A 1 138 ? -7.838 -2.237 -19.944 1.00 92.12 138 A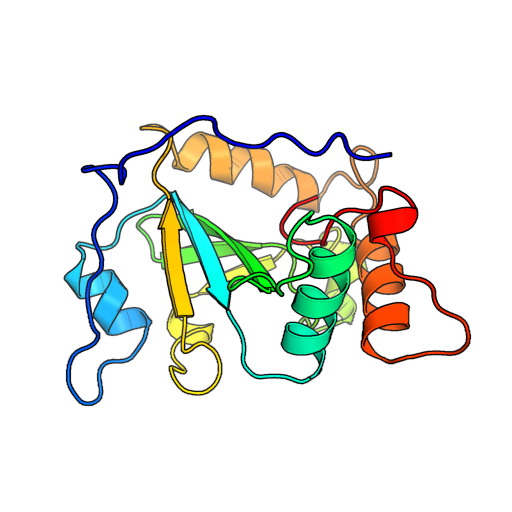SP A O 1
ATOM 1052 N N . ARG A 1 139 ? -7.149 -1.208 -18.082 1.00 89.56 139 ARG A N 1
ATOM 1053 C CA . ARG A 1 139 ? -7.008 0.132 -18.689 1.00 89.56 139 ARG A CA 1
ATOM 1054 C C . ARG A 1 139 ? -5.601 0.709 -18.577 1.00 89.56 139 ARG A C 1
ATOM 1056 O O . ARG A 1 139 ? -5.383 1.759 -17.974 1.00 89.56 139 ARG A O 1
ATOM 1063 N N . ARG A 1 140 ? -4.659 0.093 -19.288 1.00 89.12 140 ARG A N 1
ATOM 1064 C CA . ARG A 1 140 ? -3.276 0.591 -19.395 1.00 89.12 140 ARG A CA 1
ATOM 1065 C C . ARG A 1 140 ? -3.157 1.982 -20.040 1.00 89.12 140 ARG A C 1
ATOM 1067 O O . ARG A 1 140 ? -2.170 2.673 -19.838 1.00 89.12 140 ARG A O 1
ATOM 1074 N N . THR A 1 141 ? -4.170 2.423 -20.792 1.00 88.62 141 THR A N 1
ATOM 1075 C CA . THR A 1 141 ? -4.192 3.753 -21.427 1.00 88.62 141 THR A CA 1
ATOM 1076 C C . THR A 1 141 ? -4.386 4.906 -20.443 1.00 88.62 141 THR A C 1
ATOM 1078 O O . THR A 1 141 ? -4.123 6.046 -20.807 1.00 88.62 141 THR A O 1
ATOM 1081 N N . VAL A 1 142 ? -4.902 4.637 -19.237 1.00 88.69 142 VAL A N 1
ATOM 1082 C CA . VAL A 1 142 ? -5.077 5.659 -18.190 1.00 88.69 142 VAL A CA 1
ATOM 1083 C C . VAL A 1 142 ? -3.770 5.843 -17.429 1.00 88.69 142 VAL A C 1
ATOM 1085 O O . VAL A 1 142 ? -3.293 6.963 -17.278 1.00 88.69 142 VAL A O 1
ATOM 1088 N N . ILE A 1 143 ? -3.191 4.730 -16.982 1.00 90.56 143 ILE A N 1
ATOM 1089 C CA . ILE A 1 143 ? -1.902 4.674 -16.302 1.00 90.56 143 ILE A CA 1
ATOM 1090 C C . ILE A 1 143 ? -1.234 3.329 -16.602 1.00 90.56 143 ILE A C 1
ATOM 1092 O O . ILE A 1 143 ? -1.859 2.269 -16.494 1.00 90.56 143 ILE A O 1
ATOM 1096 N N . ASP A 1 144 ? 0.042 3.383 -16.979 1.00 94.12 144 ASP A N 1
ATOM 1097 C CA . ASP A 1 144 ? 0.875 2.205 -17.208 1.00 94.12 144 ASP A CA 1
ATOM 1098 C C . ASP A 1 144 ? 1.541 1.773 -15.895 1.00 94.12 144 ASP A C 1
ATOM 1100 O O . ASP A 1 144 ? 2.671 2.147 -15.570 1.00 94.12 144 ASP A O 1
ATOM 1104 N N . LEU A 1 145 ? 0.795 1.011 -15.098 1.00 95.25 145 LEU A N 1
ATOM 1105 C CA . LEU A 1 145 ? 1.255 0.528 -13.799 1.00 95.25 145 LEU A CA 1
ATOM 1106 C C . LEU A 1 145 ? 2.423 -0.471 -13.907 1.00 95.25 145 LEU A C 1
ATOM 1108 O O . LEU A 1 145 ? 3.296 -0.411 -13.045 1.00 95.25 145 LEU A O 1
ATOM 1112 N N . PRO A 1 146 ? 2.527 -1.348 -14.930 1.00 94.94 146 PRO A N 1
ATOM 1113 C CA . PRO A 1 146 ? 3.735 -2.129 -15.178 1.00 94.94 146 PRO A CA 1
ATOM 1114 C C . PRO A 1 146 ? 4.986 -1.270 -15.385 1.00 94.94 146 PRO A C 1
ATOM 1116 O O . PRO A 1 146 ? 6.014 -1.557 -14.773 1.00 94.94 146 PRO A O 1
ATOM 1119 N N . GLU A 1 147 ? 4.918 -0.209 -16.199 1.00 94.19 147 GLU A N 1
ATOM 1120 C CA . GLU A 1 147 ? 6.053 0.714 -16.365 1.00 94.19 147 GLU A CA 1
ATOM 1121 C C . GLU A 1 147 ? 6.434 1.360 -15.026 1.00 94.19 147 GLU A C 1
ATOM 1123 O O . GLU A 1 147 ? 7.611 1.425 -14.658 1.00 94.19 147 GLU A O 1
ATOM 1128 N N . LEU A 1 148 ? 5.428 1.801 -14.270 1.00 94.62 148 LEU A N 1
ATOM 1129 C CA . LEU A 1 148 ? 5.627 2.419 -12.968 1.00 94.62 148 LEU A CA 1
ATOM 1130 C C . LEU A 1 148 ? 6.255 1.453 -11.956 1.00 94.62 148 LEU A C 1
ATOM 1132 O O . LEU A 1 148 ? 7.208 1.808 -11.262 1.00 94.62 148 LEU A O 1
ATOM 1136 N N . LEU A 1 149 ? 5.756 0.219 -11.903 1.00 94.69 149 LEU A N 1
ATOM 1137 C CA . LEU A 1 149 ? 6.262 -0.850 -11.051 1.00 94.69 149 LEU A CA 1
ATOM 1138 C C . LEU A 1 149 ? 7.725 -1.164 -11.378 1.00 94.69 149 LEU A C 1
ATOM 1140 O O . LEU A 1 149 ? 8.533 -1.280 -10.461 1.00 94.69 149 LEU A O 1
ATOM 1144 N N . LEU A 1 150 ? 8.096 -1.230 -12.661 1.00 92.75 150 LEU A N 1
ATOM 1145 C CA . LEU A 1 150 ? 9.483 -1.458 -13.078 1.00 92.75 150 LEU A CA 1
ATOM 1146 C C . LEU A 1 150 ? 10.417 -0.316 -12.661 1.00 92.75 150 LEU A C 1
ATOM 1148 O O . LEU A 1 150 ? 11.512 -0.585 -12.170 1.00 92.75 150 LEU A O 1
ATOM 1152 N N . ALA A 1 151 ? 9.985 0.941 -12.798 1.00 94.19 151 ALA A N 1
ATOM 1153 C CA . ALA A 1 151 ? 10.762 2.090 -12.331 1.00 94.19 151 ALA A CA 1
ATOM 1154 C C . ALA A 1 151 ? 11.020 2.021 -10.816 1.00 94.19 151 ALA A C 1
ATOM 1156 O O . ALA A 1 151 ? 12.143 2.236 -10.357 1.00 94.19 151 ALA A O 1
ATOM 1157 N N . TRP A 1 152 ? 9.998 1.659 -10.038 1.00 94.81 152 TRP A N 1
ATOM 1158 C CA . TRP A 1 152 ? 10.135 1.500 -8.593 1.00 94.81 152 TRP A CA 1
ATOM 1159 C C . TRP A 1 152 ? 10.960 0.288 -8.185 1.00 94.81 152 TRP A C 1
ATOM 1161 O O . TRP A 1 152 ? 11.718 0.389 -7.223 1.00 94.81 152 TRP A O 1
ATOM 1171 N N . LEU A 1 153 ? 10.865 -0.833 -8.901 1.00 93.19 153 LEU A N 1
ATOM 1172 C CA . LEU A 1 153 ? 11.721 -1.993 -8.658 1.00 93.19 153 LEU A CA 1
ATOM 1173 C C . LEU A 1 153 ? 13.187 -1.677 -8.951 1.00 93.19 153 LEU A C 1
ATOM 1175 O O . LEU A 1 153 ? 14.041 -2.028 -8.143 1.00 93.19 153 LEU A O 1
ATOM 1179 N N . ALA A 1 154 ? 13.485 -0.973 -10.047 1.00 93.75 154 ALA A N 1
ATOM 1180 C CA . ALA A 1 154 ? 14.849 -0.564 -10.374 1.00 93.75 154 ALA A CA 1
ATOM 1181 C C . ALA A 1 154 ? 15.464 0.286 -9.250 1.00 93.75 154 ALA A C 1
ATOM 1183 O O . ALA A 1 154 ? 16.547 -0.034 -8.755 1.00 93.75 154 ALA A O 1
ATOM 1184 N N . TYR A 1 155 ? 14.727 1.293 -8.768 1.00 93.88 155 TYR A N 1
ATOM 1185 C CA . TYR A 1 155 ? 15.136 2.101 -7.619 1.00 93.88 155 TYR A CA 1
ATOM 1186 C C . TYR A 1 155 ? 15.274 1.260 -6.338 1.00 93.88 155 TYR A C 1
ATOM 1188 O O . TYR A 1 155 ? 16.308 1.271 -5.667 1.00 93.88 155 TYR A O 1
ATOM 1196 N N . ALA A 1 156 ? 14.248 0.474 -5.998 1.00 92.62 156 ALA A N 1
ATOM 1197 C CA . ALA A 1 156 ? 14.212 -0.307 -4.766 1.00 92.62 156 ALA A CA 1
ATOM 1198 C C . ALA A 1 156 ? 15.261 -1.424 -4.734 1.00 92.62 156 ALA A C 1
ATOM 1200 O O . ALA A 1 156 ? 15.681 -1.818 -3.648 1.00 92.62 156 ALA A O 1
ATOM 1201 N N . TRP A 1 157 ? 15.730 -1.911 -5.882 1.00 91.00 157 TRP A N 1
ATOM 1202 C CA . TRP A 1 157 ? 16.837 -2.863 -5.988 1.00 91.00 157 TRP A CA 1
ATOM 1203 C C . TRP A 1 157 ? 18.205 -2.199 -6.137 1.00 91.00 157 TRP A C 1
ATOM 1205 O O . TRP A 1 157 ? 19.210 -2.898 -6.048 1.00 91.00 157 TRP A O 1
ATOM 1215 N N . ALA A 1 158 ? 18.268 -0.867 -6.236 1.00 86.19 158 ALA A N 1
ATOM 1216 C CA . ALA A 1 158 ? 19.491 -0.126 -6.550 1.00 86.19 158 ALA A CA 1
ATOM 1217 C C . ALA A 1 158 ? 20.150 -0.647 -7.842 1.00 86.19 158 ALA A C 1
ATOM 1219 O O . ALA A 1 158 ? 21.358 -0.876 -7.903 1.00 86.19 158 ALA A O 1
ATOM 1220 N N . ALA A 1 159 ? 19.325 -0.909 -8.859 1.00 81.38 159 ALA A N 1
ATOM 1221 C CA . ALA A 1 159 ? 19.786 -1.347 -10.164 1.00 81.38 159 ALA A CA 1
ATOM 1222 C C . ALA A 1 159 ? 20.365 -0.152 -10.934 1.00 81.38 159 ALA A C 1
ATOM 1224 O O . ALA A 1 159 ? 19.607 0.701 -11.389 1.00 81.38 159 ALA A O 1
ATOM 1225 N N . ALA A 1 160 ? 21.694 -0.122 -11.101 1.00 62.78 160 ALA A N 1
ATOM 1226 C CA . ALA A 1 160 ? 22.431 0.983 -11.731 1.00 62.78 160 ALA A CA 1
ATOM 1227 C C . ALA A 1 160 ? 22.045 2.361 -11.138 1.00 62.78 160 ALA A C 1
ATOM 1229 O O . ALA A 1 160 ? 21.484 2.420 -10.046 1.00 62.78 160 ALA A O 1
ATOM 1230 N N . ASP A 1 161 ? 22.357 3.464 -11.823 1.00 69.88 161 ASP A N 1
ATOM 1231 C CA . ASP A 1 161 ? 22.025 4.847 -11.430 1.00 69.88 161 ASP A CA 1
ATOM 1232 C C . ASP A 1 161 ? 20.501 5.145 -11.458 1.00 69.88 161 ASP A C 1
ATOM 1234 O O . ASP A 1 161 ? 20.058 6.174 -11.964 1.00 69.88 161 ASP A O 1
ATOM 1238 N N . ALA A 1 162 ? 19.657 4.221 -10.982 1.00 82.31 162 ALA A N 1
ATOM 1239 C CA . ALA A 1 162 ? 18.216 4.405 -10.897 1.00 82.31 162 ALA A CA 1
ATOM 1240 C C . ALA A 1 162 ? 17.877 5.486 -9.862 1.00 82.31 162 ALA A C 1
ATOM 1242 O O . ALA A 1 162 ? 17.927 5.258 -8.651 1.00 82.31 162 ALA A O 1
ATOM 1243 N N . ASP A 1 163 ? 17.492 6.655 -10.367 1.00 89.62 163 ASP A N 1
ATOM 1244 C CA . ASP A 1 163 ? 17.024 7.778 -9.565 1.00 89.62 163 ASP A CA 1
ATOM 1245 C C . ASP A 1 163 ? 15.685 7.491 -8.871 1.00 89.62 163 ASP A C 1
ATOM 1247 O O . ASP A 1 163 ? 14.908 6.612 -9.255 1.00 89.62 163 ASP A O 1
ATOM 1251 N N . ASN A 1 164 ? 15.398 8.276 -7.832 1.00 92.56 164 ASN A N 1
ATOM 1252 C CA . ASN A 1 164 ? 14.129 8.235 -7.112 1.00 92.56 164 ASN A CA 1
ATOM 1253 C C . ASN A 1 164 ? 12.953 8.599 -8.052 1.00 92.56 164 ASN A C 1
ATOM 1255 O O . ASN A 1 164 ? 12.850 9.763 -8.457 1.00 92.56 164 ASN A O 1
ATOM 1259 N N . PRO A 1 165 ? 12.010 7.672 -8.344 1.00 94.06 165 PRO A N 1
ATOM 1260 C CA . PRO A 1 165 ? 10.910 7.922 -9.280 1.00 94.06 165 PRO A CA 1
ATOM 1261 C C . PRO A 1 165 ? 10.035 9.127 -8.906 1.00 94.06 165 PRO A C 1
ATOM 1263 O O . PRO A 1 165 ? 9.530 9.827 -9.788 1.00 94.06 165 PRO A O 1
ATOM 1266 N N . LEU A 1 166 ? 9.910 9.440 -7.612 1.00 92.00 166 LEU A N 1
ATOM 1267 C CA . LEU A 1 166 ? 9.135 10.590 -7.141 1.00 92.00 166 LEU A CA 1
ATOM 1268 C C . LEU A 1 166 ? 9.673 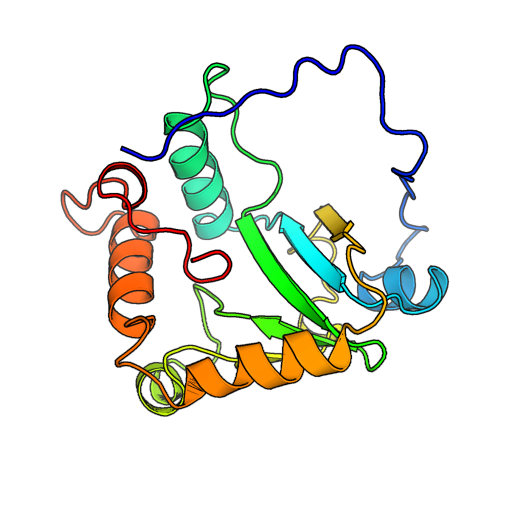11.926 -7.666 1.00 92.00 166 LEU A C 1
ATOM 1270 O O . LEU A 1 166 ? 8.885 12.831 -7.949 1.00 92.00 166 LEU A O 1
ATOM 1274 N N . LEU A 1 167 ? 10.991 12.046 -7.862 1.00 89.88 167 LEU A N 1
ATOM 1275 C CA . LEU A 1 167 ? 11.612 13.250 -8.429 1.00 89.88 167 LEU A CA 1
ATOM 1276 C C . LEU A 1 167 ? 11.191 13.472 -9.889 1.00 89.88 167 LEU A C 1
ATOM 1278 O O . LEU A 1 167 ? 11.112 14.608 -10.358 1.00 89.88 167 LEU A O 1
ATOM 1282 N N . HIS A 1 168 ? 10.812 12.395 -10.575 1.00 90.38 168 HIS A N 1
ATOM 1283 C CA . HIS A 1 168 ? 10.299 12.401 -11.942 1.00 90.38 168 HIS A CA 1
ATOM 1284 C C . HIS A 1 168 ? 8.766 12.395 -12.000 1.00 90.38 168 HIS A C 1
ATOM 1286 O O . HIS A 1 168 ? 8.189 12.115 -13.047 1.00 90.38 168 HIS A O 1
ATOM 1292 N N . SER A 1 169 ? 8.090 12.733 -10.893 1.00 89.44 169 SER A N 1
ATOM 1293 C CA . SER A 1 169 ? 6.621 12.739 -10.784 1.00 89.44 169 SER A CA 1
ATOM 1294 C C . SER A 1 169 ? 5.979 11.368 -11.055 1.00 89.44 169 SER A C 1
ATOM 1296 O O . SER A 1 169 ? 4.824 11.294 -11.465 1.00 89.44 169 SER A O 1
ATOM 1298 N N . LYS A 1 170 ? 6.720 10.280 -10.809 1.00 91.69 170 LYS A N 1
ATOM 1299 C CA . LYS A 1 170 ? 6.213 8.906 -10.851 1.00 91.69 170 LYS A CA 1
ATOM 1300 C C . LYS A 1 170 ? 5.797 8.493 -9.435 1.00 91.69 170 LYS A C 1
ATOM 1302 O O . LYS A 1 170 ? 6.651 8.248 -8.584 1.00 91.69 170 LYS A O 1
ATOM 1307 N N . GLY A 1 171 ? 4.486 8.471 -9.177 1.00 91.44 171 GLY A N 1
ATOM 1308 C CA . GLY A 1 171 ? 3.905 8.080 -7.885 1.00 91.44 171 GLY A CA 1
ATOM 1309 C C . GLY A 1 171 ? 4.238 6.637 -7.498 1.00 91.44 171 GLY A C 1
ATOM 1310 O O . GLY A 1 171 ? 4.670 5.851 -8.334 1.00 91.44 171 GLY A O 1
ATOM 1311 N N . ILE A 1 172 ? 4.066 6.268 -6.231 1.00 93.06 172 ILE A N 1
ATOM 1312 C CA . ILE A 1 172 ? 4.243 4.871 -5.789 1.00 93.06 172 ILE A CA 1
ATOM 1313 C C . ILE A 1 172 ? 3.139 4.021 -6.423 1.00 93.06 172 ILE A C 1
ATOM 1315 O O . ILE A 1 172 ? 2.010 4.495 -6.431 1.00 93.06 172 ILE A O 1
ATOM 1319 N N . PRO A 1 173 ? 3.390 2.787 -6.909 1.00 92.94 173 PRO A N 1
ATOM 1320 C CA . PRO A 1 173 ? 2.409 2.062 -7.718 1.00 92.94 173 PRO A CA 1
ATOM 1321 C C . PRO A 1 173 ? 1.038 1.898 -7.052 1.00 92.94 173 PRO A C 1
ATOM 1323 O O . PRO A 1 173 ? 0.018 2.005 -7.721 1.00 92.94 173 PRO A O 1
ATOM 1326 N N . SER A 1 174 ? 1.001 1.688 -5.734 1.00 93.75 174 SER A N 1
ATOM 1327 C CA . SER A 1 174 ? -0.241 1.564 -4.965 1.00 93.75 174 SER A CA 1
ATOM 1328 C C . SER A 1 174 ? -0.966 2.889 -4.685 1.00 93.75 174 SER A C 1
ATOM 1330 O O . SER A 1 174 ? -2.111 2.859 -4.245 1.00 93.75 174 SER A O 1
ATOM 1332 N N . ALA A 1 175 ? -0.330 4.033 -4.952 1.00 90.69 175 ALA A N 1
ATOM 1333 C CA . ALA A 1 175 ? -0.805 5.384 -4.637 1.00 90.69 175 ALA A CA 1
ATOM 1334 C C . ALA A 1 175 ? -0.745 6.356 -5.839 1.00 90.69 175 ALA A C 1
ATOM 1336 O O . ALA A 1 175 ? -0.718 7.571 -5.629 1.00 90.69 175 ALA A O 1
ATOM 1337 N N . ALA A 1 176 ? -0.623 5.834 -7.064 1.00 82.06 176 ALA A N 1
ATOM 1338 C CA . ALA A 1 176 ? -0.393 6.606 -8.288 1.00 82.06 176 ALA A CA 1
ATOM 1339 C C . ALA A 1 176 ? -1.675 7.029 -9.013 1.00 82.06 176 ALA A C 1
ATOM 1341 O O . ALA A 1 176 ? -2.703 6.330 -8.874 1.00 82.06 176 ALA A O 1
#

Secondary structure (DSSP, 8-state):
-PPP------S--TT----PPPTT--HHHHHHHTT---EEEEEE--SHHHHHHHHHHHTTSTT-PPPS-SEEEEEPTTSEEEE--SS-S-STTTTTTTT-EEEEGGGG--TTT--EEEEE---S-HHHHHHHHHGGGG-TTT--HHHHHHHHHHHHHT-SS---GGGGT---GGG-

Radius of gyration: 16.51 Å; chains: 1; bounding box: 42×38×44 Å